Protein AF-A0A150AJ92-F1 (afdb_monomer_lite)

Foldseek 3Di:
DVVVVVVVVVVVVVVVVVVPPDPQPKDWDQDPQDRWIKIKGAQDPPCPPPPCCVQWDFDDWDDDPNWIWTWIDGPPWIKIKTDDPRMIIMIIDDPPHPPVVVVVVNVVVRVPD

Radius of gyration: 19.65 Å; chains: 1; bounding box: 36×65×29 Å

Sequence (113 aa):
MKYILTLISIIFFSFQLFAKGGPEVYKRISSRYHNGEIIIAYNTVDNLPKTNVHQFHKENQLNFGGVNVDIYESNNATLAYIKIGTKAAWTYLQEGDNINTIIRELIVVTHNN

Structure (mmCIF, N/CA/C/O backbone):
data_AF-A0A150AJ92-F1
#
_entry.id   AF-A0A150AJ92-F1
#
loop_
_atom_site.group_PDB
_atom_site.id
_atom_site.type_symbol
_atom_site.label_atom_id
_atom_site.label_alt_id
_atom_site.label_comp_id
_atom_site.label_asym_id
_atom_site.label_entity_id
_atom_site.label_seq_id
_atom_site.pdbx_PDB_ins_code
_atom_site.Cartn_x
_atom_site.Cartn_y
_atom_site.Cartn_z
_atom_site.occupancy
_atom_site.B_iso_or_equiv
_atom_site.auth_seq_id
_atom_site.auth_comp_id
_atom_site.auth_asym_id
_atom_site.auth_atom_id
_atom_site.pdbx_PDB_model_num
ATOM 1 N N . MET A 1 1 ? 21.221 -50.612 16.229 1.00 55.34 1 MET A N 1
ATOM 2 C CA . MET A 1 1 ? 21.741 -49.561 15.320 1.00 55.34 1 MET A CA 1
ATOM 3 C C . MET A 1 1 ? 20.804 -49.167 14.164 1.00 55.34 1 MET A C 1
ATOM 5 O O . MET A 1 1 ? 21.146 -48.245 13.442 1.00 55.34 1 MET A O 1
ATOM 9 N N . LYS A 1 2 ? 19.614 -49.773 13.985 1.00 52.44 2 LYS A N 1
ATOM 10 C CA . LYS A 1 2 ? 18.674 -49.385 12.906 1.00 52.44 2 LYS A CA 1
ATOM 11 C C . LYS A 1 2 ? 17.867 -48.105 13.190 1.00 52.44 2 LYS A C 1
ATOM 13 O O . LYS A 1 2 ? 17.465 -47.436 12.255 1.00 52.44 2 LYS A O 1
ATOM 18 N N . TYR A 1 3 ? 17.682 -47.741 14.460 1.00 55.47 3 TYR A N 1
ATOM 19 C CA . TYR A 1 3 ? 16.832 -46.609 14.863 1.00 55.47 3 TYR A CA 1
ATOM 20 C C . TYR A 1 3 ? 17.495 -45.229 14.729 1.00 55.47 3 TYR A C 1
ATOM 22 O O . TYR A 1 3 ? 16.804 -44.219 14.662 1.00 55.47 3 TYR A O 1
ATOM 30 N N . ILE A 1 4 ? 18.831 -45.174 14.668 1.00 59.06 4 ILE A N 1
ATOM 31 C CA . ILE A 1 4 ? 19.579 -43.906 14.597 1.00 59.06 4 ILE A CA 1
ATOM 32 C C . ILE A 1 4 ? 19.521 -43.318 13.178 1.00 59.06 4 ILE A C 1
ATOM 34 O O . ILE A 1 4 ? 19.344 -42.113 13.024 1.00 59.06 4 ILE A O 1
ATOM 38 N N . LEU A 1 5 ? 19.583 -44.158 12.136 1.00 53.72 5 LEU A N 1
ATOM 39 C CA . LEU A 1 5 ? 19.480 -43.698 10.744 1.00 53.72 5 LEU A CA 1
ATOM 40 C C . LEU A 1 5 ? 18.098 -43.112 10.413 1.00 53.72 5 LEU A C 1
ATOM 42 O O . LEU A 1 5 ? 17.999 -42.136 9.666 1.00 53.72 5 LEU A O 1
ATOM 46 N N . THR A 1 6 ? 17.034 -43.669 10.993 1.00 56.34 6 THR A N 1
ATOM 47 C CA . THR A 1 6 ? 15.664 -43.169 10.810 1.00 56.34 6 THR A CA 1
ATOM 48 C C . THR A 1 6 ? 15.447 -41.832 11.519 1.00 56.34 6 THR A C 1
ATOM 50 O O . THR A 1 6 ? 14.738 -40.968 11.015 1.00 56.34 6 THR A O 1
ATOM 53 N N . LEU A 1 7 ? 16.102 -41.623 12.666 1.00 53.72 7 LEU A N 1
ATOM 54 C CA . LEU A 1 7 ? 16.014 -40.362 13.402 1.00 53.72 7 LEU A CA 1
ATOM 55 C C . LEU A 1 7 ? 16.702 -39.213 12.642 1.00 53.72 7 LEU A C 1
ATOM 57 O O . LEU A 1 7 ? 16.154 -38.118 12.548 1.00 53.72 7 LEU A O 1
ATOM 61 N N . ILE A 1 8 ? 17.865 -39.474 12.034 1.00 58.25 8 ILE A N 1
ATOM 62 C CA . ILE A 1 8 ? 18.622 -38.472 11.262 1.00 58.25 8 ILE A CA 1
ATOM 63 C C . ILE A 1 8 ? 17.862 -38.044 9.996 1.00 58.25 8 ILE A C 1
ATOM 65 O O . ILE A 1 8 ? 17.866 -36.868 9.637 1.00 58.25 8 ILE A O 1
ATOM 69 N N . SER A 1 9 ? 17.157 -38.970 9.343 1.00 53.44 9 SER A N 1
ATOM 70 C CA . SER A 1 9 ? 16.381 -38.673 8.130 1.00 53.44 9 SER A CA 1
ATOM 71 C C . SER A 1 9 ? 15.146 -37.808 8.408 1.00 53.44 9 SER A C 1
ATOM 73 O O . SER A 1 9 ? 14.836 -36.928 7.607 1.00 53.44 9 SER A O 1
ATOM 75 N N . ILE A 1 10 ? 14.497 -37.967 9.566 1.00 56.25 10 ILE A N 1
ATOM 76 C CA . ILE A 1 10 ? 13.366 -37.114 9.979 1.00 56.25 10 ILE A CA 1
ATOM 77 C C . ILE A 1 10 ? 13.833 -35.678 10.276 1.00 56.25 10 ILE A C 1
ATOM 79 O O . ILE A 1 10 ? 13.164 -34.717 9.887 1.00 56.25 10 ILE A O 1
ATOM 83 N N . ILE A 1 11 ? 15.003 -35.517 10.905 1.00 57.78 11 ILE A N 1
ATOM 84 C CA . ILE A 1 11 ? 15.591 -34.197 11.202 1.00 57.78 11 ILE A CA 1
ATOM 85 C C . ILE A 1 11 ? 16.006 -33.480 9.906 1.00 57.78 11 ILE A C 1
ATOM 87 O O . ILE A 1 11 ? 15.770 -32.283 9.746 1.00 57.78 11 ILE A O 1
ATOM 91 N N . PHE A 1 12 ? 16.567 -34.210 8.939 1.00 51.81 12 PHE A N 1
ATOM 92 C CA . PHE A 1 12 ? 16.983 -33.623 7.662 1.00 51.81 12 PHE A CA 1
ATOM 93 C C . PHE A 1 12 ? 15.785 -33.179 6.804 1.00 51.81 12 PHE A C 1
ATOM 95 O O . PHE A 1 12 ? 15.838 -32.139 6.148 1.00 51.81 12 PHE A O 1
ATOM 102 N N . PHE A 1 13 ? 14.673 -33.923 6.848 1.00 47.69 13 PHE A N 1
ATOM 103 C CA . PHE A 1 13 ? 13.456 -33.578 6.106 1.00 47.69 13 PHE A CA 1
ATOM 104 C C . PHE A 1 13 ? 12.718 -32.370 6.705 1.00 47.69 13 PHE A C 1
ATOM 106 O O . PHE A 1 13 ? 12.170 -31.545 5.975 1.00 47.69 13 PHE A O 1
ATOM 113 N N . SER A 1 14 ? 12.749 -32.217 8.032 1.00 50.34 14 SER A N 1
ATOM 114 C CA . SER A 1 14 ? 12.153 -31.057 8.708 1.00 50.34 14 SER A CA 1
ATOM 115 C C . SER A 1 14 ? 12.941 -29.767 8.446 1.00 50.34 14 SER A C 1
ATOM 117 O O . SER A 1 14 ? 12.324 -28.727 8.227 1.00 50.34 14 SER A O 1
ATOM 119 N N . PHE A 1 15 ? 14.273 -29.825 8.317 1.00 47.22 15 PHE A N 1
ATOM 120 C CA . PHE A 1 15 ? 15.078 -28.662 7.909 1.00 47.22 15 PHE A CA 1
ATOM 121 C C . PHE A 1 15 ? 14.725 -28.134 6.507 1.00 47.22 15 PHE A C 1
ATOM 123 O O . PHE A 1 15 ? 14.726 -26.923 6.286 1.00 47.22 15 PHE A O 1
ATOM 130 N N . GLN A 1 16 ? 14.359 -29.013 5.566 1.00 48.22 16 GLN A N 1
ATOM 131 C CA . GLN A 1 16 ? 13.931 -28.583 4.228 1.00 48.22 16 GLN A CA 1
ATOM 132 C C . GLN A 1 16 ? 12.533 -27.949 4.209 1.00 48.22 16 GLN A C 1
ATOM 134 O O . GLN A 1 16 ? 12.254 -27.114 3.347 1.00 48.22 16 GLN A O 1
ATOM 139 N N . LEU A 1 17 ? 11.666 -28.288 5.168 1.00 47.03 17 LEU A N 1
ATOM 140 C CA . LEU A 1 17 ? 10.350 -27.659 5.313 1.00 47.03 17 LEU A CA 1
ATOM 141 C C . LEU A 1 17 ? 10.446 -26.239 5.894 1.00 47.03 17 LEU A C 1
ATOM 143 O O . LEU A 1 17 ? 9.691 -25.369 5.467 1.00 47.03 17 LEU A O 1
ATOM 147 N N . PHE A 1 18 ? 11.420 -25.964 6.769 1.00 46.16 18 PHE A N 1
ATOM 148 C CA . PHE A 1 18 ? 11.687 -24.603 7.264 1.00 46.16 18 PHE A CA 1
ATOM 149 C C . PHE A 1 18 ? 12.403 -23.701 6.243 1.00 46.16 18 PHE A C 1
ATOM 151 O O . PHE A 1 18 ? 12.312 -22.481 6.339 1.00 46.16 18 PHE A O 1
ATOM 158 N N . ALA A 1 19 ? 13.055 -24.269 5.223 1.00 42.56 19 ALA A N 1
ATOM 159 C CA . ALA A 1 19 ? 13.722 -23.501 4.164 1.00 42.56 19 ALA A CA 1
ATOM 160 C C . ALA A 1 19 ? 12.774 -22.997 3.053 1.00 42.56 19 ALA A C 1
ATOM 162 O O . ALA A 1 19 ? 13.202 -22.267 2.161 1.00 42.56 19 ALA A O 1
ATOM 163 N N . LYS A 1 20 ? 11.484 -23.366 3.090 1.00 41.00 20 LYS A N 1
ATOM 164 C CA . LYS A 1 20 ? 10.458 -22.923 2.126 1.00 41.00 20 LYS A CA 1
ATOM 165 C C . LYS A 1 20 ? 9.621 -21.727 2.594 1.00 41.00 20 LYS A C 1
ATOM 167 O O . LYS A 1 20 ? 8.610 -21.412 1.974 1.00 41.00 20 LYS A O 1
ATOM 172 N N . GLY A 1 21 ? 10.056 -21.034 3.640 1.00 41.81 21 GLY A N 1
ATOM 173 C CA . GLY A 1 21 ? 9.649 -19.661 3.918 1.00 41.81 21 GLY A CA 1
ATOM 174 C C . GLY A 1 21 ? 10.806 -18.741 3.565 1.00 41.81 21 GLY A C 1
ATOM 175 O O . GLY A 1 21 ? 11.592 -18.397 4.443 1.00 41.81 21 GLY A O 1
ATOM 176 N N . GLY A 1 22 ? 10.960 -18.392 2.281 1.00 42.69 22 GLY A N 1
ATOM 177 C CA . GLY A 1 22 ? 11.876 -17.312 1.902 1.00 42.69 22 GLY A CA 1
ATOM 178 C C . GLY A 1 22 ? 11.554 -16.075 2.749 1.00 42.69 22 GLY A C 1
ATOM 179 O O . GLY A 1 22 ? 10.376 -15.890 3.070 1.00 42.69 22 GLY A O 1
ATOM 180 N N . PRO A 1 23 ? 12.557 -15.277 3.165 1.00 50.41 23 PRO A N 1
ATOM 181 C CA . PRO A 1 23 ? 12.307 -14.110 3.998 1.00 50.41 23 PRO A CA 1
ATOM 182 C C . PRO A 1 23 ? 11.221 -13.306 3.309 1.00 50.41 23 PRO A C 1
ATOM 184 O O . PRO A 1 23 ? 11.333 -13.030 2.116 1.00 50.41 23 PRO A O 1
ATOM 187 N N . GLU A 1 24 ? 10.143 -13.016 4.025 1.00 54.84 24 GLU A N 1
ATOM 188 C CA . GLU A 1 24 ? 9.138 -12.095 3.538 1.00 54.84 24 GLU A CA 1
ATOM 189 C C . GLU A 1 24 ? 9.867 -10.828 3.061 1.00 54.84 24 GLU A C 1
ATOM 191 O O . GLU A 1 24 ? 10.463 -10.103 3.862 1.00 54.84 24 GLU A O 1
ATOM 196 N N . VAL A 1 25 ? 9.940 -10.638 1.736 1.00 71.75 25 VAL A N 1
ATOM 197 C CA . VAL A 1 25 ? 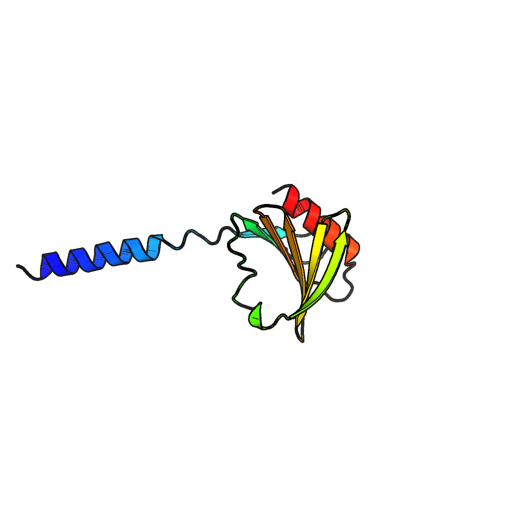10.784 -9.609 1.117 1.00 71.75 25 VAL A CA 1
ATOM 198 C C . VAL A 1 25 ? 10.016 -8.302 1.211 1.00 71.75 25 VAL A C 1
ATOM 200 O O . VAL A 1 25 ? 9.440 -7.824 0.235 1.00 71.75 25 VAL A O 1
ATOM 203 N N . TYR A 1 26 ? 9.945 -7.759 2.419 1.00 73.88 26 TYR A N 1
ATOM 204 C CA . TYR A 1 26 ? 9.425 -6.428 2.656 1.00 73.88 26 TYR A CA 1
ATOM 205 C C . TYR A 1 26 ? 10.587 -5.464 2.881 1.00 73.88 26 TYR A C 1
ATOM 207 O O . TYR A 1 26 ? 11.545 -5.770 3.592 1.00 73.88 26 TYR A O 1
ATOM 215 N N . LYS A 1 27 ? 10.488 -4.267 2.306 1.00 81.69 27 LYS A N 1
ATOM 216 C CA . LYS A 1 27 ? 11.377 -3.140 2.595 1.00 81.69 27 LYS A CA 1
ATOM 217 C C . LYS A 1 27 ? 10.552 -2.019 3.208 1.00 81.69 27 LYS A C 1
ATOM 219 O O . LYS A 1 27 ? 9.564 -1.593 2.621 1.00 81.69 27 LYS A O 1
ATOM 224 N N . ARG A 1 28 ? 10.972 -1.534 4.373 1.00 83.19 28 ARG A N 1
ATOM 225 C CA . ARG A 1 28 ? 10.388 -0.352 5.015 1.00 83.19 28 ARG A CA 1
ATOM 226 C C . ARG A 1 28 ? 11.150 0.886 4.574 1.00 83.19 28 ARG A C 1
ATOM 228 O O . ARG A 1 28 ? 12.380 0.869 4.534 1.00 83.19 28 ARG A O 1
ATOM 235 N N . ILE A 1 29 ? 10.427 1.937 4.221 1.00 84.19 29 ILE A N 1
ATOM 236 C CA . ILE A 1 29 ? 10.979 3.218 3.795 1.00 84.19 29 ILE A CA 1
ATOM 237 C C . ILE A 1 29 ? 10.289 4.307 4.605 1.00 84.19 29 ILE A C 1
ATOM 239 O O . ILE A 1 29 ? 9.066 4.404 4.597 1.00 84.19 29 ILE A O 1
ATOM 243 N N . SER A 1 30 ? 11.066 5.128 5.308 1.00 83.12 30 SER A N 1
ATOM 244 C CA . SER A 1 30 ? 10.537 6.306 5.996 1.00 83.12 30 SER A CA 1
AT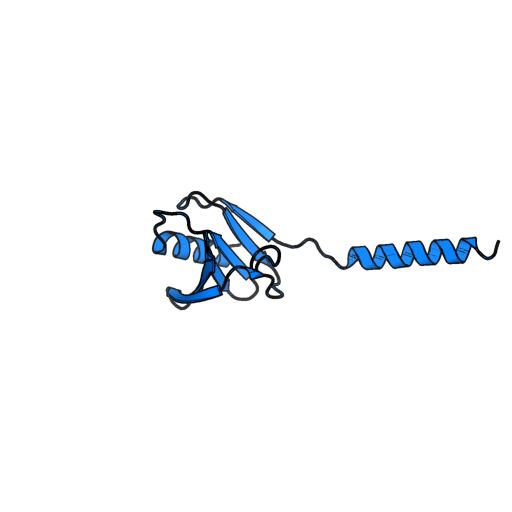OM 245 C C . SER A 1 30 ? 9.963 7.286 4.973 1.00 83.12 30 SER A C 1
ATOM 247 O O . SER A 1 30 ? 10.677 7.660 4.033 1.00 83.12 30 SER A O 1
ATOM 249 N N . SER A 1 31 ? 8.722 7.727 5.161 1.00 78.62 31 SER A N 1
ATOM 250 C CA . SER A 1 31 ? 8.179 8.833 4.379 1.00 78.62 31 SER A CA 1
ATOM 251 C C . SER A 1 31 ? 8.792 10.158 4.844 1.00 78.62 31 SER A C 1
ATOM 253 O O . SER A 1 31 ? 9.056 10.363 6.029 1.00 78.62 31 SER A O 1
ATOM 255 N N . ARG A 1 32 ? 9.069 11.060 3.894 1.00 76.06 32 ARG A N 1
ATOM 256 C CA . ARG A 1 32 ? 9.505 12.437 4.208 1.00 76.06 32 ARG A CA 1
ATOM 257 C C . ARG A 1 32 ? 8.336 13.406 4.336 1.00 76.06 32 ARG A C 1
ATOM 259 O O . ARG A 1 32 ? 8.509 14.490 4.887 1.00 76.06 32 ARG A O 1
ATOM 266 N N . TYR A 1 33 ? 7.187 13.043 3.776 1.00 73.88 33 TYR A N 1
ATOM 267 C CA . TYR A 1 33 ? 6.003 13.896 3.683 1.00 73.88 33 TYR A CA 1
ATOM 268 C C . TYR A 1 33 ? 4.870 13.448 4.611 1.00 73.88 33 TYR A C 1
ATOM 270 O O . TYR A 1 33 ? 3.859 14.137 4.719 1.00 73.88 33 TYR A O 1
ATOM 278 N N . HIS A 1 34 ? 5.059 12.318 5.285 1.00 73.31 34 HIS A N 1
ATOM 279 C CA . HIS A 1 34 ? 4.170 11.718 6.261 1.00 73.31 34 HIS A CA 1
ATOM 280 C C . HIS A 1 34 ? 5.004 11.123 7.398 1.00 73.31 34 HIS A C 1
ATOM 282 O O . HIS A 1 34 ? 6.086 10.578 7.184 1.00 73.31 34 HIS A O 1
ATOM 288 N N . ASN A 1 35 ? 4.505 11.243 8.626 1.00 75.00 35 ASN A N 1
ATOM 289 C CA . ASN A 1 35 ? 5.203 10.811 9.835 1.00 75.00 35 ASN A CA 1
ATOM 290 C C . ASN A 1 35 ? 5.053 9.298 10.080 1.00 75.00 35 ASN A C 1
ATOM 292 O O . ASN A 1 35 ? 4.701 8.855 11.175 1.00 75.00 35 ASN A O 1
ATOM 296 N N . GLY A 1 36 ? 5.279 8.493 9.045 1.00 78.44 36 GLY A N 1
ATOM 297 C CA . GLY A 1 36 ? 5.129 7.047 9.103 1.00 78.44 36 GLY A CA 1
ATOM 298 C C . GLY A 1 36 ? 5.924 6.319 8.030 1.00 78.44 36 GLY A C 1
ATOM 299 O O . GLY A 1 36 ? 6.627 6.905 7.202 1.00 78.44 36 GLY A O 1
ATOM 300 N N . GLU A 1 37 ? 5.864 4.994 8.094 1.00 84.75 37 GLU A N 1
ATOM 301 C CA . GLU A 1 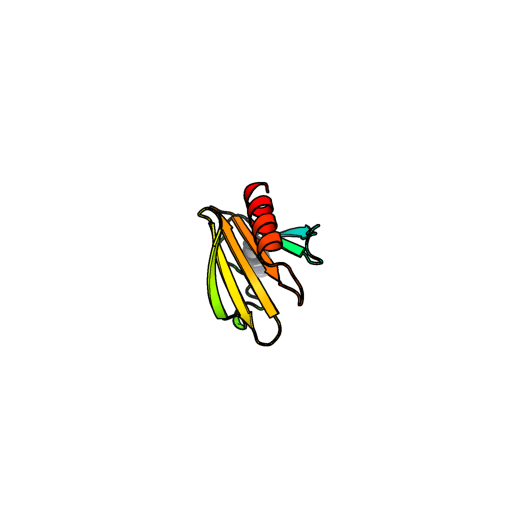37 ? 6.618 4.122 7.203 1.00 84.75 37 GLU A CA 1
ATOM 302 C C . GLU A 1 37 ? 5.757 3.682 6.01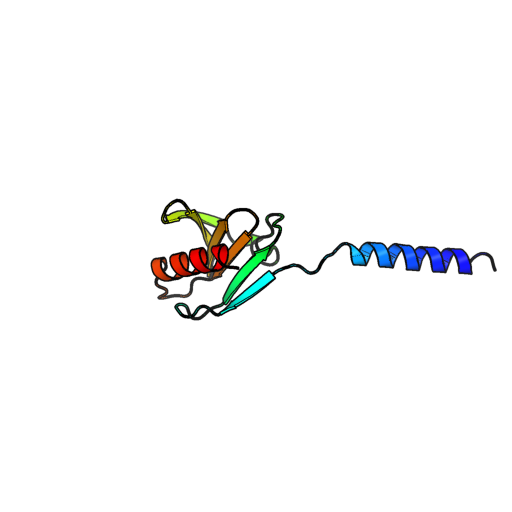8 1.00 84.75 37 GLU A C 1
ATOM 304 O O . GLU A 1 37 ? 4.589 3.307 6.158 1.00 84.75 37 GLU A O 1
ATOM 309 N N . ILE A 1 38 ? 6.369 3.676 4.840 1.00 85.38 38 ILE A N 1
ATOM 310 C CA . ILE A 1 38 ? 5.865 2.992 3.657 1.00 85.38 38 ILE A CA 1
ATOM 311 C C . ILE A 1 38 ? 6.498 1.607 3.627 1.00 85.38 38 ILE A C 1
ATOM 313 O O . ILE A 1 38 ? 7.721 1.462 3.687 1.00 85.38 38 ILE A O 1
ATOM 317 N N . ILE A 1 39 ? 5.670 0.576 3.516 1.00 85.06 39 ILE A N 1
ATOM 318 C CA . ILE A 1 39 ? 6.130 -0.807 3.436 1.00 85.06 39 ILE A CA 1
ATOM 319 C C . ILE A 1 39 ? 5.954 -1.277 1.999 1.00 85.06 39 ILE A C 1
ATOM 321 O O . ILE A 1 39 ? 4.859 -1.183 1.459 1.00 85.06 39 ILE A O 1
ATOM 325 N N . ILE A 1 40 ? 7.029 -1.779 1.391 1.00 82.94 40 ILE A N 1
ATOM 326 C CA . ILE A 1 40 ? 7.052 -2.301 0.022 1.00 82.94 40 ILE A CA 1
ATOM 327 C C . ILE A 1 40 ? 7.223 -3.811 0.067 1.00 82.94 40 ILE A C 1
ATOM 329 O O . ILE A 1 40 ? 8.190 -4.292 0.652 1.00 82.94 40 ILE A O 1
ATOM 333 N N . ALA A 1 41 ? 6.336 -4.543 -0.596 1.00 80.50 41 ALA A N 1
ATOM 334 C CA . ALA A 1 41 ? 6.431 -5.974 -0.843 1.00 80.50 41 ALA A CA 1
ATOM 335 C C . ALA A 1 41 ? 6.863 -6.268 -2.282 1.00 80.50 41 ALA A C 1
ATOM 337 O O . ALA A 1 41 ? 6.317 -5.699 -3.231 1.00 80.50 41 ALA A O 1
ATOM 338 N N . TYR A 1 42 ? 7.789 -7.215 -2.439 1.00 75.44 42 TYR A N 1
ATOM 339 C CA . TYR A 1 42 ? 8.255 -7.706 -3.739 1.00 75.44 42 TYR A CA 1
ATOM 340 C C . TYR A 1 42 ? 7.745 -9.127 -4.007 1.00 75.44 42 TYR A C 1
ATOM 342 O O . TYR A 1 42 ? 7.574 -9.915 -3.079 1.00 75.44 42 TYR A O 1
ATOM 350 N N . ASN A 1 43 ? 7.559 -9.472 -5.287 1.00 64.81 43 ASN A N 1
ATOM 351 C CA . ASN A 1 43 ? 7.159 -10.812 -5.748 1.00 64.81 43 ASN A CA 1
ATOM 352 C C . ASN A 1 43 ? 5.831 -11.299 -5.141 1.00 64.81 43 ASN A C 1
ATOM 354 O O . ASN A 1 43 ? 5.715 -12.430 -4.670 1.00 64.81 43 ASN A O 1
ATOM 358 N N . THR A 1 44 ? 4.831 -10.420 -5.141 1.00 59.03 44 THR A N 1
ATOM 359 C CA . THR A 1 44 ? 3.561 -10.613 -4.434 1.00 59.03 44 THR A CA 1
ATOM 360 C C . THR A 1 44 ? 2.774 -11.852 -4.891 1.00 59.03 44 THR A C 1
ATOM 362 O O . THR A 1 44 ? 2.116 -11.863 -5.927 1.00 59.03 44 THR A O 1
ATOM 365 N N . VAL A 1 45 ? 2.734 -12.871 -4.027 1.00 53.28 45 VAL A N 1
ATOM 366 C CA . VAL A 1 45 ? 1.427 -13.363 -3.564 1.00 53.28 45 VAL A CA 1
ATOM 367 C C . VAL A 1 45 ? 0.820 -12.192 -2.789 1.00 53.28 45 VAL A C 1
ATOM 369 O O . VAL A 1 45 ? 1.553 -11.581 -2.014 1.00 53.28 45 VAL A O 1
ATOM 372 N N . ASP A 1 46 ? -0.440 -11.826 -3.031 1.00 54.50 46 ASP A N 1
ATOM 373 C CA . ASP A 1 46 ? -1.137 -10.682 -2.413 1.00 54.50 46 ASP A CA 1
ATOM 374 C C . ASP A 1 46 ? -1.264 -10.826 -0.883 1.00 54.50 46 ASP A C 1
ATOM 376 O O . ASP A 1 46 ? -2.335 -11.030 -0.321 1.00 54.50 46 ASP A O 1
ATOM 380 N N . ASN A 1 47 ? -0.139 -10.742 -0.184 1.00 53.66 47 ASN A N 1
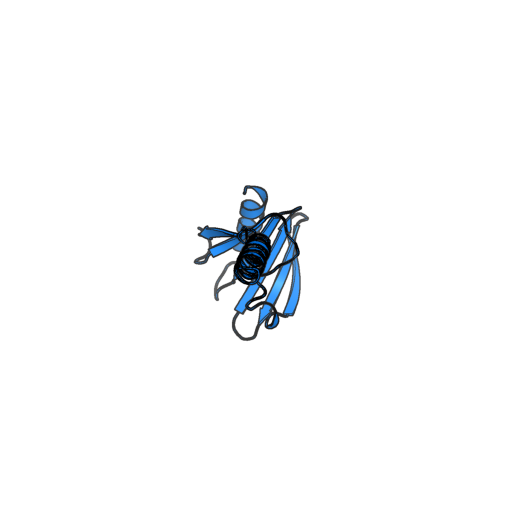ATOM 381 C CA . ASN A 1 47 ? -0.041 -10.713 1.257 1.00 53.66 47 ASN A CA 1
ATOM 382 C C . ASN A 1 47 ? 0.136 -9.246 1.651 1.00 53.66 47 ASN A C 1
ATOM 384 O O . ASN A 1 47 ? 1.189 -8.826 2.124 1.00 53.66 47 ASN A O 1
ATOM 388 N N . LEU A 1 48 ? -0.933 -8.463 1.473 1.00 59.50 48 LEU A N 1
ATOM 389 C CA . LEU A 1 48 ? -1.249 -7.414 2.446 1.00 59.50 48 LEU A CA 1
ATOM 390 C C . LEU A 1 48 ? -0.995 -8.033 3.836 1.00 59.50 48 LEU A C 1
ATOM 392 O O . LEU A 1 48 ? -1.437 -9.168 4.035 1.00 59.50 48 LEU A O 1
ATOM 396 N N . PRO A 1 49 ? -0.240 -7.397 4.750 1.00 56.16 49 PRO A N 1
ATOM 397 C CA . PRO A 1 49 ? 0.278 -8.042 5.953 1.00 56.16 49 PRO A CA 1
ATOM 398 C C . PRO A 1 49 ? -0.865 -8.712 6.716 1.00 56.16 49 PRO A C 1
ATOM 400 O O . PRO A 1 49 ? -1.667 -8.064 7.393 1.00 56.16 49 PRO A O 1
ATOM 403 N N . LYS A 1 50 ? -0.958 -10.041 6.559 1.00 48.56 50 LYS A N 1
ATOM 404 C CA . LYS A 1 50 ? -2.092 -10.862 7.015 1.00 48.56 50 LYS A CA 1
ATOM 405 C C . LYS A 1 50 ? -2.303 -10.774 8.520 1.00 48.56 50 LYS A C 1
ATOM 407 O O . LYS A 1 50 ? -3.367 -11.127 9.011 1.00 48.56 50 LYS A O 1
ATOM 412 N N . THR A 1 51 ? -1.300 -10.288 9.242 1.00 49.53 51 THR A N 1
ATOM 413 C CA . THR A 1 51 ? -1.327 -10.126 10.687 1.00 49.53 51 THR A CA 1
ATOM 414 C C . THR A 1 51 ? -2.418 -9.172 11.170 1.00 49.53 51 THR A C 1
ATOM 416 O O . THR A 1 51 ? -2.953 -9.452 12.232 1.00 49.53 51 THR A O 1
ATOM 419 N N . ASN A 1 52 ? -2.833 -8.151 10.398 1.00 54.06 52 ASN A N 1
ATOM 420 C CA . ASN A 1 52 ? -3.932 -7.249 10.803 1.00 54.06 52 ASN A CA 1
ATOM 421 C C . ASN A 1 52 ? -4.987 -6.964 9.720 1.00 54.06 52 ASN A C 1
ATOM 423 O O . ASN A 1 52 ? -6.036 -6.414 10.037 1.00 54.06 52 ASN A O 1
ATOM 427 N N . VAL A 1 53 ? -4.769 -7.354 8.459 1.00 54.28 53 VAL A N 1
ATOM 428 C CA . VAL A 1 53 ? -5.663 -6.997 7.332 1.00 54.28 53 VAL A CA 1
ATOM 429 C C . VAL A 1 53 ? -7.060 -7.612 7.444 1.00 54.28 53 VAL A C 1
ATOM 431 O O . VAL A 1 53 ? -8.008 -7.067 6.899 1.00 54.28 53 VAL A O 1
ATOM 434 N N . HIS A 1 54 ? -7.237 -8.682 8.223 1.00 58.69 54 HIS A N 1
ATOM 435 C CA . HIS A 1 54 ? -8.572 -9.217 8.520 1.00 58.69 54 HIS A CA 1
ATOM 436 C C . HIS A 1 54 ? -9.499 -8.215 9.231 1.00 58.69 54 HIS A C 1
ATOM 438 O O . HIS A 1 54 ? -10.709 -8.417 9.228 1.00 58.69 54 HIS A O 1
ATOM 444 N N . GLN A 1 55 ? -8.948 -7.155 9.832 1.00 70.88 55 GLN A N 1
ATOM 445 C CA . GLN A 1 55 ? -9.709 -6.072 10.463 1.00 70.88 55 GLN A CA 1
ATOM 446 C C . GLN A 1 55 ? -10.019 -4.912 9.508 1.00 70.88 55 GLN A C 1
ATOM 448 O O . GLN A 1 55 ? -10.692 -3.965 9.905 1.00 70.88 55 GLN A O 1
ATOM 453 N N . PHE A 1 56 ? -9.490 -4.955 8.285 1.00 76.19 56 PHE A N 1
ATOM 454 C CA . PHE A 1 56 ? -9.584 -3.875 7.317 1.00 76.19 56 PHE A CA 1
ATOM 455 C C . PHE A 1 56 ? -10.568 -4.238 6.210 1.00 76.19 56 PHE A C 1
ATOM 457 O O . PHE A 1 56 ? -10.454 -5.282 5.565 1.00 76.19 56 PHE A O 1
ATOM 464 N N . HIS A 1 57 ? -11.511 -3.339 5.958 1.00 82.81 57 HIS A N 1
ATOM 465 C CA . HIS A 1 57 ? -12.480 -3.450 4.880 1.00 82.81 57 HIS A CA 1
ATOM 466 C C . HIS A 1 57 ? -12.101 -2.475 3.773 1.00 82.81 57 HIS A C 1
ATOM 468 O O . HIS A 1 57 ? -11.708 -1.344 4.045 1.00 82.81 57 HIS A O 1
ATOM 474 N N . LYS A 1 58 ? -12.156 -2.925 2.515 1.00 84.38 58 LYS A N 1
ATOM 475 C CA . LYS A 1 58 ? -11.933 -2.031 1.378 1.00 84.38 58 LYS A CA 1
ATOM 476 C C . LYS A 1 58 ? -13.130 -1.093 1.277 1.00 84.38 58 LYS A C 1
ATOM 478 O O . LYS A 1 58 ? -14.201 -1.531 0.870 1.00 84.38 58 LYS A O 1
ATOM 483 N N . GLU A 1 59 ? -12.918 0.172 1.605 1.00 86.25 59 GLU A N 1
ATOM 484 C CA . GLU A 1 59 ? -13.961 1.197 1.568 1.00 86.25 59 GLU A CA 1
ATOM 485 C C . GLU A 1 59 ? -14.016 1.883 0.209 1.00 86.25 59 GLU A C 1
ATOM 487 O O . GLU A 1 59 ? -15.087 2.102 -0.355 1.00 86.25 59 GLU A O 1
ATOM 492 N N . ASN A 1 60 ? -12.852 2.220 -0.351 1.00 88.62 60 ASN A N 1
ATOM 493 C CA . ASN A 1 60 ? -12.792 3.048 -1.548 1.00 88.62 60 ASN A CA 1
ATOM 494 C C . ASN A 1 60 ? -11.612 2.681 -2.453 1.00 88.62 60 ASN A C 1
ATOM 496 O O . ASN A 1 60 ? -10.655 2.020 -2.047 1.00 88.62 60 ASN A O 1
ATOM 500 N N . GLN A 1 61 ? -11.679 3.129 -3.703 1.00 91.38 61 GLN A N 1
ATOM 501 C CA . GLN A 1 61 ? -10.575 3.091 -4.647 1.00 91.38 61 GLN A CA 1
ATOM 502 C C . GLN A 1 61 ? -10.439 4.458 -5.317 1.00 91.38 61 GLN A C 1
ATOM 504 O O . GLN A 1 61 ? -11.367 4.959 -5.947 1.00 91.38 61 GLN A O 1
ATOM 509 N N . LEU A 1 62 ? -9.258 5.052 -5.200 1.00 90.94 62 LEU A N 1
ATOM 510 C CA . LEU A 1 62 ? -8.914 6.321 -5.822 1.00 90.94 62 LEU A CA 1
ATOM 511 C C . LEU A 1 62 ? -8.021 6.070 -7.037 1.00 90.94 62 LEU A C 1
ATOM 513 O O . LEU A 1 62 ? -7.131 5.224 -6.991 1.00 90.94 62 LEU A O 1
ATOM 517 N N . ASN A 1 63 ? -8.220 6.819 -8.120 1.00 90.69 63 ASN A N 1
ATOM 518 C CA . ASN A 1 63 ? -7.341 6.756 -9.286 1.00 90.69 63 ASN A CA 1
ATOM 519 C C . ASN A 1 63 ? -6.435 7.990 -9.335 1.00 90.69 63 ASN A C 1
ATOM 521 O O . ASN A 1 63 ? -6.918 9.120 -9.403 1.00 90.69 63 ASN A O 1
ATOM 525 N N . PHE A 1 64 ? -5.122 7.767 -9.332 1.00 87.88 64 PHE A N 1
ATOM 526 C CA . PHE A 1 64 ? -4.114 8.816 -9.451 1.00 87.88 64 PHE A CA 1
ATOM 527 C C . PHE A 1 64 ? -3.231 8.550 -10.663 1.00 87.88 64 PHE A C 1
ATOM 529 O O . PHE A 1 64 ? -2.332 7.712 -10.625 1.00 87.88 64 PHE A O 1
ATOM 536 N N . GLY A 1 65 ? -3.491 9.274 -11.754 1.00 84.94 65 GLY A N 1
ATOM 537 C CA . GLY A 1 65 ? -2.678 9.185 -12.970 1.00 84.94 65 GLY A CA 1
ATOM 538 C C . GLY A 1 65 ? -2.646 7.780 -13.581 1.00 84.94 65 GLY A C 1
ATOM 539 O O . GLY A 1 65 ? -1.610 7.368 -14.091 1.00 84.94 65 GLY A O 1
ATOM 540 N N . GLY A 1 66 ? -3.751 7.029 -13.489 1.00 87.75 66 GLY A N 1
ATOM 541 C CA . GLY A 1 66 ? -3.843 5.656 -13.992 1.00 87.75 66 GLY A CA 1
ATOM 542 C C . GLY A 1 66 ? -3.425 4.574 -12.991 1.00 87.75 66 GLY A C 1
ATOM 543 O O . GLY A 1 66 ? -3.584 3.394 -13.292 1.00 87.75 66 GLY A O 1
ATOM 544 N N . VAL A 1 67 ? -2.948 4.943 -11.798 1.00 89.38 67 VAL A N 1
ATOM 545 C CA . VAL A 1 67 ? -2.689 3.997 -10.705 1.00 89.38 67 VAL A CA 1
ATOM 546 C C . VAL A 1 67 ? -3.894 3.958 -9.774 1.00 89.38 67 VAL A C 1
ATOM 548 O O . VAL A 1 67 ? -4.316 4.988 -9.248 1.00 89.38 67 VAL A O 1
ATOM 551 N N . ASN A 1 68 ? -4.435 2.760 -9.564 1.00 91.88 68 ASN A N 1
ATOM 552 C CA . ASN A 1 68 ? -5.498 2.537 -8.594 1.00 91.88 68 ASN A CA 1
ATOM 553 C C . ASN A 1 68 ? -4.903 2.374 -7.194 1.00 91.88 68 ASN A C 1
ATOM 555 O O . ASN A 1 68 ? -3.989 1.576 -6.979 1.00 91.88 68 ASN A O 1
ATOM 559 N N . VAL A 1 69 ? -5.453 3.133 -6.258 1.00 91.31 69 VAL A N 1
ATOM 560 C CA . VAL A 1 69 ? -5.092 3.152 -4.846 1.00 91.31 69 VAL A CA 1
ATOM 561 C C . VAL A 1 69 ? -6.301 2.689 -4.069 1.00 91.31 69 VAL A C 1
ATOM 563 O O . VAL A 1 69 ? -7.338 3.347 -4.080 1.00 91.31 69 VAL A O 1
ATOM 566 N N . ASP A 1 70 ? -6.167 1.562 -3.396 1.00 91.31 70 ASP A N 1
ATOM 567 C CA . ASP A 1 70 ? -7.221 1.037 -2.549 1.00 91.31 70 ASP A CA 1
ATOM 568 C C . ASP A 1 70 ? -7.087 1.638 -1.153 1.00 91.31 70 ASP A C 1
ATOM 570 O O . ASP A 1 70 ? -6.008 1.620 -0.557 1.00 91.31 70 ASP A O 1
ATOM 574 N N . ILE A 1 71 ? -8.192 2.171 -0.643 1.00 89.38 71 ILE A N 1
ATOM 575 C CA . ILE A 1 71 ? -8.305 2.673 0.719 1.00 89.38 71 ILE A CA 1
ATOM 576 C C . ILE A 1 71 ? -9.064 1.637 1.527 1.00 89.38 71 ILE A C 1
ATOM 578 O O . ILE A 1 71 ? -10.195 1.271 1.194 1.00 89.38 71 ILE A O 1
ATOM 582 N N . TYR A 1 72 ? -8.418 1.166 2.581 1.00 89.25 72 TYR A N 1
ATOM 583 C CA . TYR A 1 72 ? -9.013 0.261 3.539 1.00 89.25 72 TYR A CA 1
ATOM 584 C C . TYR A 1 72 ? -9.210 0.972 4.870 1.00 89.25 72 TYR A C 1
ATOM 586 O O . TYR A 1 72 ? -8.326 1.705 5.309 1.00 89.25 72 TYR A O 1
ATOM 594 N N . GLU A 1 73 ? -10.321 0.709 5.545 1.00 87.00 73 GLU A N 1
ATOM 595 C CA . GLU A 1 73 ? -10.600 1.256 6.871 1.00 87.00 73 GLU A CA 1
ATOM 596 C C . GLU A 1 73 ? -10.829 0.144 7.890 1.00 87.00 73 GLU A C 1
ATOM 598 O O . GLU A 1 73 ? -11.285 -0.959 7.583 1.00 87.00 73 GLU A O 1
ATOM 603 N N . SER A 1 74 ? -10.464 0.453 9.124 1.00 85.62 74 SER A N 1
ATOM 604 C CA . SER A 1 74 ? -10.760 -0.302 10.333 1.00 85.62 74 SER A CA 1
ATOM 605 C C . SER A 1 74 ? -11.178 0.700 11.407 1.00 85.62 74 SER A C 1
ATOM 607 O O . SER A 1 74 ? -10.934 1.898 11.264 1.00 85.62 74 SER A O 1
ATOM 609 N N . ASN A 1 75 ? -11.729 0.221 12.523 1.00 80.50 75 ASN A N 1
ATOM 610 C CA . ASN A 1 75 ? -12.228 1.084 13.602 1.00 80.50 75 ASN A CA 1
ATOM 611 C C . ASN A 1 75 ? -11.234 2.160 14.085 1.00 80.50 75 ASN A C 1
ATOM 613 O O . ASN A 1 75 ? -11.672 3.194 14.575 1.00 80.50 75 ASN A O 1
ATOM 617 N N . ASN A 1 76 ? -9.922 1.924 13.964 1.00 81.44 76 ASN A N 1
ATOM 618 C CA . ASN A 1 76 ? -8.890 2.806 14.520 1.00 81.44 76 ASN A CA 1
ATOM 619 C C . ASN A 1 76 ? -7.796 3.201 13.514 1.00 81.44 76 ASN A C 1
ATOM 621 O O . ASN A 1 76 ? -6.784 3.771 13.918 1.00 81.44 76 ASN A O 1
ATOM 625 N N . ALA A 1 77 ? -7.931 2.839 12.238 1.00 84.19 77 ALA A N 1
ATOM 626 C CA . ALA A 1 77 ? -6.880 3.091 11.258 1.00 84.19 77 ALA A CA 1
ATOM 627 C C . ALA A 1 77 ? -7.405 3.040 9.826 1.00 84.19 77 ALA A C 1
ATOM 629 O O . ALA A 1 77 ? -8.198 2.162 9.480 1.00 84.19 77 ALA A O 1
ATOM 630 N N . THR A 1 78 ? -6.850 3.907 8.984 1.00 88.25 78 THR A N 1
ATOM 631 C CA . THR A 1 78 ? -7.023 3.879 7.532 1.00 88.25 78 THR A CA 1
ATOM 632 C C . THR A 1 78 ? -5.704 3.470 6.886 1.00 88.25 78 THR A C 1
ATOM 634 O O . THR A 1 78 ? -4.632 3.918 7.286 1.00 88.25 78 THR A O 1
ATOM 637 N N . LEU A 1 79 ? -5.767 2.603 5.885 1.00 88.25 79 LEU A N 1
ATOM 638 C CA . LEU A 1 79 ? -4.624 2.076 5.154 1.00 88.25 79 LEU A CA 1
ATOM 639 C C . LEU A 1 79 ? -4.769 2.435 3.676 1.00 88.25 79 LEU A C 1
ATOM 641 O O . LEU A 1 79 ? -5.769 2.101 3.045 1.00 88.25 79 LEU A O 1
ATOM 645 N N . ALA A 1 80 ? -3.743 3.062 3.108 1.00 90.62 80 ALA A N 1
ATOM 646 C CA . ALA A 1 80 ? -3.624 3.233 1.667 1.00 90.62 80 ALA A CA 1
ATOM 647 C C . ALA A 1 80 ? -2.750 2.113 1.100 1.00 90.62 80 ALA A C 1
ATOM 649 O O . ALA A 1 80 ? -1.642 1.886 1.587 1.00 90.62 80 ALA A O 1
ATOM 650 N N . TYR A 1 81 ? -3.232 1.427 0.069 1.00 90.31 81 TYR A N 1
ATOM 651 C CA . TYR A 1 81 ? -2.546 0.320 -0.589 1.00 90.31 81 TYR A CA 1
ATOM 652 C C . TYR A 1 81 ? -2.496 0.542 -2.097 1.00 90.31 81 TYR A C 1
ATOM 654 O O . TYR A 1 81 ? -3.485 0.937 -2.714 1.00 90.31 81 TYR A O 1
ATOM 662 N N . ILE A 1 82 ? -1.356 0.224 -2.707 1.00 90.50 82 ILE A N 1
ATOM 663 C CA . ILE A 1 82 ? -1.200 0.219 -4.159 1.00 90.50 82 ILE A CA 1
ATOM 664 C C . ILE A 1 82 ? -0.488 -1.043 -4.623 1.00 90.50 82 ILE A C 1
ATOM 666 O O . ILE A 1 82 ? 0.352 -1.607 -3.917 1.00 90.50 82 ILE A O 1
ATOM 670 N N . LYS A 1 83 ? -0.752 -1.416 -5.874 1.00 87.81 83 LYS A N 1
ATOM 671 C CA . LYS A 1 83 ? -0.022 -2.463 -6.587 1.00 87.81 83 LYS A CA 1
ATOM 672 C C . LYS A 1 83 ? 0.390 -1.965 -7.966 1.00 87.81 83 LYS A C 1
ATOM 674 O O . LYS A 1 83 ? -0.447 -1.510 -8.740 1.00 87.81 83 LYS A O 1
ATOM 679 N N . ILE A 1 84 ? 1.681 -2.069 -8.275 1.00 87.50 84 ILE A N 1
ATOM 680 C CA . ILE A 1 84 ? 2.263 -1.708 -9.570 1.00 87.50 84 ILE A CA 1
ATOM 681 C C . ILE A 1 84 ? 3.127 -2.881 -10.042 1.00 87.50 84 ILE A C 1
ATOM 683 O O . ILE A 1 84 ? 4.234 -3.108 -9.551 1.00 87.50 84 ILE A O 1
ATOM 687 N N . GLY A 1 85 ? 2.615 -3.652 -11.004 1.00 86.31 85 GLY A N 1
ATOM 688 C CA . GLY A 1 85 ? 3.286 -4.861 -11.486 1.00 86.31 85 GLY A CA 1
ATOM 689 C C . GLY A 1 85 ? 3.450 -5.904 -10.375 1.00 86.31 85 GLY A C 1
ATOM 690 O O . GLY A 1 85 ? 2.470 -6.328 -9.765 1.00 86.31 85 GLY A O 1
ATOM 691 N N . THR A 1 86 ? 4.690 -6.324 -10.114 1.00 84.06 86 THR A N 1
ATOM 692 C CA . THR A 1 86 ? 5.033 -7.312 -9.070 1.00 84.06 86 THR A CA 1
ATOM 693 C C . THR A 1 86 ? 5.241 -6.699 -7.683 1.00 84.06 86 THR A C 1
ATOM 695 O O . THR A 1 86 ? 5.429 -7.437 -6.709 1.00 84.06 86 THR A O 1
ATOM 698 N N . LYS A 1 87 ? 5.211 -5.366 -7.591 1.00 85.81 87 LYS A N 1
ATOM 699 C CA . LYS A 1 87 ? 5.455 -4.603 -6.370 1.00 85.81 87 LYS A CA 1
ATOM 700 C C . LYS A 1 87 ? 4.132 -4.135 -5.788 1.00 85.81 87 LYS A C 1
ATOM 702 O O . LYS A 1 87 ? 3.260 -3.658 -6.516 1.00 85.81 87 LYS A O 1
ATOM 707 N N . ALA A 1 88 ? 3.999 -4.237 -4.478 1.00 87.00 88 ALA A N 1
ATOM 708 C CA . ALA A 1 88 ? 2.908 -3.612 -3.749 1.00 87.00 88 ALA A CA 1
ATOM 709 C C . ALA A 1 88 ? 3.481 -2.742 -2.643 1.00 87.00 88 ALA A C 1
ATOM 711 O O . ALA A 1 88 ? 4.535 -3.062 -2.097 1.00 87.00 88 ALA A O 1
ATOM 712 N N . ALA A 1 89 ? 2.789 -1.667 -2.299 1.00 88.12 89 ALA A N 1
ATOM 713 C CA . ALA A 1 89 ? 3.149 -0.880 -1.138 1.00 88.12 89 ALA A CA 1
ATOM 714 C C . ALA A 1 89 ? 1.919 -0.406 -0.391 1.00 88.12 89 ALA A C 1
ATOM 716 O O . ALA A 1 89 ? 0.843 -0.244 -0.969 1.00 88.12 89 ALA A O 1
ATOM 717 N N . TRP A 1 90 ? 2.095 -0.167 0.899 1.00 89.50 90 TRP A N 1
ATOM 718 C CA . TRP A 1 90 ? 1.049 0.385 1.737 1.00 89.50 90 TRP A CA 1
ATOM 719 C C . TRP A 1 90 ? 1.612 1.247 2.856 1.00 89.50 90 TRP A C 1
ATOM 721 O O . TRP A 1 90 ? 2.786 1.145 3.226 1.00 89.50 90 TRP A O 1
ATOM 731 N N . THR A 1 91 ? 0.748 2.088 3.407 1.00 89.75 91 THR A N 1
ATOM 732 C CA . THR A 1 91 ? 1.041 2.908 4.580 1.00 89.75 91 THR A CA 1
ATOM 733 C C . THR A 1 91 ? -0.245 3.220 5.341 1.00 89.75 91 THR A C 1
ATOM 735 O O . THR A 1 91 ? -1.331 3.232 4.755 1.00 89.75 91 THR A O 1
ATOM 738 N N . TYR A 1 92 ? -0.124 3.429 6.650 1.00 88.94 92 TYR A N 1
ATOM 739 C CA . TYR A 1 92 ? -1.243 3.839 7.492 1.00 88.94 92 TYR A CA 1
ATOM 740 C C . TYR A 1 92 ? -1.372 5.353 7.449 1.00 88.94 92 TYR A C 1
ATOM 742 O O . TYR A 1 92 ? -0.398 6.056 7.694 1.00 88.94 92 TYR A O 1
ATOM 750 N N . LEU A 1 93 ? -2.575 5.841 7.181 1.00 87.75 93 LEU A N 1
ATOM 751 C CA . LEU A 1 93 ? -2.873 7.260 7.262 1.00 87.75 93 LEU A CA 1
ATOM 752 C C . LEU A 1 93 ? -3.101 7.637 8.727 1.00 87.75 93 LEU A C 1
ATOM 754 O O . LEU A 1 93 ? -3.820 6.955 9.458 1.00 87.75 93 LEU A O 1
ATOM 758 N N . GLN A 1 94 ? -2.467 8.721 9.143 1.00 84.56 94 GLN A N 1
ATOM 759 C CA . GLN A 1 94 ? -2.638 9.367 10.433 1.00 84.56 94 GLN A CA 1
ATOM 760 C C . GLN A 1 94 ? -3.629 10.526 10.313 1.00 84.56 94 GLN A C 1
ATOM 762 O O . GLN A 1 94 ? -3.881 11.067 9.234 1.00 84.56 94 GLN A O 1
ATOM 767 N N . GLU A 1 95 ? -4.206 10.927 11.440 1.00 81.81 95 GLU A N 1
ATOM 768 C CA . GLU A 1 95 ? -5.084 12.091 11.481 1.00 81.81 95 GLU A CA 1
ATOM 769 C C . GLU A 1 95 ? -4.329 13.360 11.041 1.00 81.81 95 GLU A C 1
ATOM 771 O O . GLU A 1 95 ? -3.210 13.619 11.481 1.00 81.81 95 GLU A O 1
ATOM 776 N N . GLY A 1 96 ? -4.940 14.152 10.154 1.00 83.12 96 GLY A N 1
ATOM 777 C CA . GLY A 1 96 ? -4.342 15.377 9.607 1.00 83.12 96 GLY A CA 1
ATOM 778 C C . GLY A 1 96 ? -3.433 15.172 8.390 1.00 83.12 96 GLY A C 1
ATOM 779 O O . GLY A 1 96 ? -2.961 16.152 7.809 1.00 83.12 96 GLY A O 1
ATOM 780 N N . ASP A 1 97 ? -3.220 13.930 7.961 1.00 87.00 97 ASP A N 1
ATOM 781 C CA . ASP A 1 97 ? -2.438 13.626 6.770 1.00 87.00 97 ASP A CA 1
ATOM 782 C C . ASP A 1 97 ? -3.046 14.215 5.487 1.00 87.00 97 ASP A C 1
ATOM 784 O O . ASP A 1 97 ? -4.243 14.105 5.207 1.00 87.00 97 ASP A O 1
ATOM 788 N N . ASN A 1 98 ? -2.188 14.767 4.622 1.00 89.31 98 ASN A N 1
ATOM 789 C CA . ASN A 1 98 ? -2.595 15.121 3.265 1.00 89.31 98 ASN A CA 1
ATOM 790 C C . ASN A 1 98 ? -2.537 13.884 2.362 1.00 89.31 98 ASN A C 1
ATOM 792 O O . ASN A 1 98 ? -1.497 13.567 1.775 1.00 89.31 98 ASN A O 1
ATOM 796 N N . ILE A 1 99 ? -3.685 13.223 2.215 1.00 86.12 99 ILE A N 1
ATOM 797 C CA . ILE A 1 99 ? -3.817 11.956 1.487 1.00 86.12 99 ILE A CA 1
ATOM 798 C C . ILE A 1 99 ? -3.250 12.018 0.059 1.00 86.12 99 ILE A C 1
ATOM 800 O O . ILE A 1 99 ? -2.609 11.075 -0.394 1.00 86.12 99 ILE A O 1
ATOM 804 N N . ASN A 1 100 ? -3.398 13.152 -0.638 1.00 89.38 100 ASN A N 1
ATOM 805 C CA . ASN A 1 100 ? -2.910 13.314 -2.008 1.00 89.38 100 ASN A CA 1
ATOM 806 C C . ASN A 1 100 ? -1.379 13.297 -2.072 1.00 89.38 100 ASN A C 1
ATOM 808 O O . ASN A 1 100 ? -0.804 12.727 -3.001 1.00 89.38 100 ASN A O 1
ATOM 812 N N . THR A 1 101 ? -0.712 13.927 -1.103 1.00 90.25 101 THR A N 1
ATOM 813 C CA . THR A 1 101 ? 0.754 13.942 -1.017 1.00 90.25 101 THR A CA 1
ATOM 814 C C . THR A 1 101 ? 1.287 12.547 -0.708 1.00 90.25 101 THR A C 1
ATOM 816 O O . THR A 1 101 ? 2.208 12.085 -1.378 1.00 90.25 101 THR A O 1
ATOM 819 N N . ILE A 1 102 ? 0.658 11.853 0.242 1.00 88.56 102 ILE A N 1
ATOM 820 C CA . ILE A 1 102 ? 1.058 10.505 0.664 1.00 88.56 102 ILE A CA 1
ATOM 821 C C . ILE A 1 102 ? 0.890 9.509 -0.469 1.00 88.56 102 ILE A C 1
ATOM 823 O O . ILE A 1 102 ? 1.805 8.748 -0.761 1.00 88.56 102 ILE A O 1
ATOM 827 N N . ILE A 1 103 ? -0.251 9.545 -1.156 1.00 89.25 103 ILE A N 1
ATOM 828 C CA . ILE A 1 103 ? -0.509 8.670 -2.296 1.00 89.25 103 ILE A CA 1
ATOM 829 C C . ILE A 1 103 ? 0.522 8.900 -3.405 1.00 89.25 103 ILE A C 1
ATOM 831 O O . ILE A 1 103 ? 1.049 7.939 -3.965 1.00 89.25 103 ILE A O 1
ATOM 835 N N . ARG A 1 104 ? 0.852 10.160 -3.713 1.00 90.50 104 ARG A N 1
ATOM 836 C CA . ARG A 1 104 ? 1.893 10.470 -4.705 1.00 90.50 104 ARG A CA 1
ATOM 837 C C . ARG A 1 104 ? 3.246 9.899 -4.299 1.00 90.50 104 ARG A C 1
ATOM 839 O O . ARG A 1 104 ? 3.914 9.298 -5.136 1.00 90.50 104 ARG A O 1
ATOM 846 N N . GLU A 1 105 ? 3.643 10.055 -3.039 1.00 90.31 105 GLU A N 1
ATOM 847 C CA . GLU A 1 105 ? 4.894 9.476 -2.543 1.00 90.31 105 GLU A CA 1
ATOM 848 C C . GLU A 1 105 ? 4.865 7.946 -2.606 1.00 90.31 105 GLU A C 1
ATOM 850 O O . GLU A 1 105 ? 5.807 7.344 -3.117 1.00 90.31 105 GLU A O 1
ATOM 855 N N . LEU A 1 106 ? 3.767 7.321 -2.180 1.00 90.00 106 LEU A N 1
ATOM 856 C CA . LEU A 1 106 ? 3.563 5.876 -2.226 1.00 90.00 106 LEU A CA 1
ATOM 857 C C . LEU A 1 106 ? 3.729 5.333 -3.654 1.00 90.00 106 LEU A C 1
ATOM 859 O O . LEU A 1 106 ? 4.440 4.348 -3.857 1.00 90.00 106 LEU A O 1
ATOM 863 N N . ILE A 1 107 ? 3.158 6.012 -4.656 1.00 91.25 107 ILE A N 1
ATOM 864 C CA . ILE A 1 107 ? 3.314 5.669 -6.080 1.00 91.25 107 ILE A CA 1
ATOM 865 C C . ILE A 1 107 ? 4.777 5.773 -6.517 1.00 91.25 107 ILE A C 1
ATOM 867 O O . ILE A 1 107 ? 5.320 4.816 -7.073 1.00 91.25 107 ILE A O 1
ATOM 871 N N . VAL A 1 108 ? 5.430 6.907 -6.247 1.00 90.38 108 VAL A N 1
ATOM 872 C CA . VAL A 1 108 ? 6.830 7.151 -6.636 1.00 90.38 108 VAL A CA 1
ATOM 873 C C . VAL A 1 108 ? 7.760 6.112 -6.011 1.00 90.38 108 VAL A C 1
ATOM 875 O O . VAL A 1 108 ? 8.610 5.536 -6.690 1.00 90.38 108 VAL A O 1
ATOM 878 N N . VAL A 1 109 ? 7.583 5.843 -4.721 1.00 88.75 109 VAL A N 1
ATOM 879 C CA . VAL A 1 109 ? 8.404 4.905 -3.957 1.00 88.75 109 VAL A CA 1
ATOM 880 C C . VAL A 1 109 ? 8.246 3.476 -4.474 1.00 88.75 109 VAL A C 1
ATOM 882 O O . VAL A 1 109 ? 9.255 2.791 -4.658 1.00 88.75 109 VAL A O 1
ATOM 885 N N . THR A 1 110 ? 7.014 3.053 -4.767 1.00 88.44 110 THR A N 1
ATOM 886 C CA . THR A 1 110 ? 6.718 1.718 -5.317 1.00 88.44 110 THR A CA 1
ATOM 887 C C . THR A 1 110 ? 7.266 1.547 -6.728 1.00 88.44 110 THR A C 1
ATOM 889 O O . THR A 1 110 ? 7.712 0.466 -7.09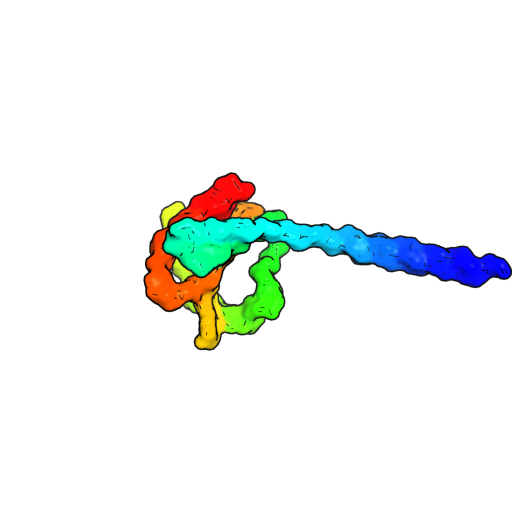5 1.00 88.44 110 THR A O 1
ATOM 892 N N . HIS A 1 111 ? 7.245 2.602 -7.545 1.00 88.19 111 HIS A N 1
ATOM 893 C CA . HIS A 1 111 ? 7.792 2.535 -8.896 1.00 88.19 111 HIS A CA 1
ATOM 894 C C . HIS A 1 111 ? 9.327 2.417 -8.877 1.00 88.19 111 HIS A C 1
ATOM 896 O O . HIS A 1 111 ? 9.895 1.572 -9.572 1.00 88.19 111 HIS A O 1
ATOM 902 N N . ASN A 1 112 ? 9.988 3.224 -8.039 1.00 85.44 112 ASN A N 1
ATOM 903 C CA . ASN A 1 112 ? 11.444 3.394 -8.038 1.00 85.44 112 ASN A CA 1
ATOM 904 C C . ASN A 1 112 ? 12.239 2.306 -7.300 1.00 85.44 112 ASN A C 1
ATOM 906 O O . ASN A 1 112 ? 13.428 2.152 -7.576 1.00 85.44 112 ASN A O 1
ATOM 910 N N . ASN A 1 113 ? 11.636 1.589 -6.347 1.00 74.44 113 ASN A N 1
ATOM 911 C CA . ASN A 1 113 ? 12.289 0.492 -5.612 1.00 74.44 113 ASN A CA 1
ATOM 912 C C . ASN A 1 113 ? 11.778 -0.831 -6.131 1.00 74.44 113 ASN A C 1
ATOM 914 O O . ASN A 1 113 ? 12.539 -1.632 -6.711 1.00 74.44 113 ASN A O 1
#

Secondary structure (DSSP, 8-state):
-HHHHHHHHHHHHHHHHHTTS----EEEEE-SSSSSEEEEESS-SS-S-TTTGGG-EEEEEEEETTEEEEEEEETTEEEEEEEETTEEEEEEEPTT--HHHHHHHHHHHHHH-

pLDDT: mean 74.85, std 16.22, range [41.0, 91.88]